Protein AF-A0A8J5BAU9-F1 (afdb_monomer)

Secondary structure (DSSP, 8-state):
-GGGT-SEEEEE--HHHHSTBSBSS--HHHHHHHHHHHHHHHHTTPEEEEEEESS---HHHHHHH-GGGSTTHHHHHHHHHHHHHHHHTTT--EEEEES-TTHHHHHHHTS--STT----HHHHHHTT-S---S-TTTHHHHHHHHHHHHHHHHHHHIIIII-TT--------

Solvent-accessible surface area (backbone atoms only — not comparable to full-atom values): 9474 Å² total; per-residue (Å²): 97,65,94,76,70,47,59,60,47,79,51,67,53,56,44,36,52,34,19,61,58,50,57,79,71,72,34,65,68,39,48,48,53,54,50,52,53,52,51,55,35,51,74,68,64,22,44,52,33,39,27,51,39,68,94,50,76,26,63,53,40,38,72,73,57,50,30,54,73,26,76,65,42,30,59,45,49,28,54,49,46,50,50,51,49,70,78,41,42,91,79,40,84,44,77,41,57,64,58,61,65,70,49,56,16,43,35,14,21,29,70,21,82,34,77,88,37,18,9,24,59,72,58,18,56,76,71,72,46,95,64,60,42,69,43,42,92,50,40,25,60,43,26,35,49,36,51,53,50,22,43,53,49,35,52,52,48,42,57,71,72,69,48,81,82,64,99,69,88,79,89,81,130

Sequence (173 aa):
MHDMGLDAYRFSISWSRVIPNGRGPVNPEGVQYYNNLINELKKYGIEPHVTLLHFDLPQSLEDEYSGLLSPKIVEDFTAYADVCFREFGDRVKYWITVNEPNIEPILGHDLGIFPPNHCSSSLASSLGLNYSKGNSSVEPYITGHSLLLSHASAVSLYRKKYQVSALVSLLIE

pLDDT: mean 92.99, std 13.81, range [33.62, 98.88]

Foldseek 3Di:
DLVVVAQEDEDEQACCLQPVLLDDDGDVVSLVVVVVVLVVCVVSNYAYAYEHEDLRRRVNCCVPPNALLDLVNLVSLLVSLVVCCVSCVVRHDHYHHYPPLQCCLCCDADQLVGPVREHAPVSCVVVVHPDHHHYNVPRSVSSSVSSVSSVVSNVVCCVPPPVVDDPDDDDDD

Nearest PDB structures (foldseek):
  3wbe-assembly1_A  TM=9.797E-01  e=3.168E-17  Oryza sativa Japonica Group
  3gno-assembly1_A  TM=9.677E-01  e=4.687E-17  Oryza sativa Japonica Group
  4re4-assembly1_A  TM=9.810E-01  e=2.124E-16  Oryza sativa Indica Group
  3aiq-assembly1_A  TM=9.715E-01  e=9.621E-16  Triticum aestivum
  3ais-assembly1_A  TM=9.713E-01  e=2.786E-15  Triticum aestivum

InterPro domains:
  IPR001360 Glycoside hydrolase family 1 [PF00232] (1-165)
  IPR001360 Glycoside hydrolase family 1 [PTHR10353] (1-164)
  IPR017853 Glycoside hydrolase superfamily [SSF51445] (1-165)

Organism: Zingiber officinale (NCBI:txid94328)

Radius of gyration: 17.69 Å; Cα contacts (8 Å, |Δi|>4): 264; chains: 1; bounding box: 42×38×43 Å

Structure (mmCIF, N/CA/C/O backbone):
data_AF-A0A8J5BAU9-F1
#
_entry.id   AF-A0A8J5BAU9-F1
#
loop_
_atom_site.group_PDB
_atom_site.id
_atom_site.type_symbol
_atom_site.label_atom_id
_atom_site.label_alt_id
_atom_site.label_comp_id
_atom_site.label_asym_id
_atom_site.label_entity_id
_atom_site.label_seq_id
_atom_site.pdbx_PDB_ins_code
_atom_site.Cartn_x
_atom_site.Cartn_y
_atom_site.Cartn_z
_atom_site.occupancy
_atom_site.B_iso_or_equiv
_atom_site.auth_seq_id
_atom_site.auth_comp_id
_atom_site.auth_asym_id
_atom_site.auth_atom_id
_atom_site.pdbx_PDB_model_num
ATOM 1 N N . MET A 1 1 ? -6.872 -15.533 18.994 1.00 89.56 1 MET A N 1
ATOM 2 C CA . MET A 1 1 ? -6.203 -14.299 19.472 1.00 89.56 1 MET A CA 1
ATOM 3 C C . MET A 1 1 ? -6.664 -13.963 20.875 1.00 89.56 1 MET A C 1
ATOM 5 O O . MET A 1 1 ? -5.826 -13.967 21.762 1.00 89.56 1 MET A O 1
ATOM 9 N N . HIS A 1 2 ? -7.971 -13.789 21.084 1.00 92.75 2 HIS A N 1
ATOM 10 C CA . HIS A 1 2 ? -8.546 -13.550 22.410 1.00 92.75 2 HIS A CA 1
ATOM 11 C C . HIS A 1 2 ? -8.164 -14.625 23.441 1.00 92.75 2 HIS A C 1
ATOM 13 O O . HIS A 1 2 ? -7.587 -14.296 24.468 1.00 92.75 2 HIS A O 1
ATOM 19 N N . ASP A 1 3 ? -8.357 -15.908 23.121 1.00 95.94 3 ASP A N 1
ATOM 20 C CA . ASP A 1 3 ? -8.046 -17.015 24.048 1.00 95.94 3 ASP A CA 1
ATOM 21 C C . ASP A 1 3 ? -6.555 -17.129 24.410 1.00 95.94 3 ASP A C 1
ATOM 23 O O . ASP A 1 3 ? -6.200 -17.742 25.411 1.00 95.94 3 ASP A O 1
ATOM 27 N N . MET A 1 4 ? -5.672 -16.538 23.597 1.00 96.19 4 MET A N 1
ATOM 28 C CA . MET A 1 4 ? -4.231 -16.484 23.870 1.00 96.19 4 MET A CA 1
ATOM 29 C C . MET A 1 4 ? -3.841 -15.251 24.699 1.00 96.19 4 MET A C 1
ATOM 31 O O . MET A 1 4 ? -2.665 -15.086 25.005 1.00 96.19 4 MET A O 1
ATOM 35 N N . GLY A 1 5 ? -4.796 -14.371 25.019 1.00 95.62 5 GLY A N 1
ATOM 36 C CA . GLY A 1 5 ? -4.560 -13.136 25.764 1.00 95.62 5 GLY A CA 1
ATOM 37 C C . GLY A 1 5 ? -3.756 -12.085 24.997 1.00 95.62 5 GLY A C 1
ATOM 38 O O . GLY A 1 5 ? -2.995 -11.354 25.617 1.00 95.62 5 GLY A O 1
ATOM 39 N N . LEU A 1 6 ? -3.863 -12.030 23.662 1.00 96.25 6 LEU A N 1
ATOM 40 C CA . LEU A 1 6 ? -3.165 -11.006 22.874 1.00 96.25 6 LEU A CA 1
ATOM 41 C C . LEU A 1 6 ? -3.884 -9.654 22.941 1.00 96.25 6 LEU A C 1
ATOM 43 O O . LEU A 1 6 ? -5.081 -9.592 22.669 1.00 96.25 6 LEU A O 1
ATOM 47 N N . ASP A 1 7 ? -3.128 -8.581 23.176 1.00 96.62 7 ASP A N 1
ATOM 48 C CA . ASP A 1 7 ? -3.648 -7.204 23.213 1.00 96.62 7 ASP A CA 1
ATOM 49 C C . ASP A 1 7 ? -3.768 -6.556 21.826 1.00 96.62 7 ASP A C 1
ATOM 51 O O . ASP A 1 7 ? -4.540 -5.620 21.631 1.00 96.62 7 ASP A O 1
ATOM 55 N N . ALA A 1 8 ? -3.003 -7.037 20.845 1.00 97.31 8 ALA A N 1
ATOM 56 C CA . ALA A 1 8 ? -2.947 -6.461 19.506 1.00 97.31 8 ALA A CA 1
ATOM 57 C C . ALA A 1 8 ? -2.838 -7.537 18.424 1.00 97.31 8 ALA A C 1
ATOM 59 O O . ALA A 1 8 ? -2.315 -8.632 18.646 1.00 97.31 8 ALA A O 1
ATOM 60 N N . TYR A 1 9 ? -3.303 -7.199 17.222 1.00 98.38 9 TYR A N 1
ATOM 61 C CA . TYR A 1 9 ? -3.135 -8.030 16.038 1.00 98.38 9 TYR A CA 1
ATOM 62 C C . TYR A 1 9 ? -2.677 -7.200 14.846 1.00 98.38 9 TYR A C 1
ATOM 64 O O . TYR A 1 9 ? -3.370 -6.280 14.402 1.00 98.38 9 TYR A O 1
ATOM 72 N N . ARG A 1 10 ? -1.508 -7.562 14.307 1.00 98.38 10 ARG A N 1
ATOM 73 C CA . ARG A 1 10 ? -0.980 -6.979 13.079 1.00 98.38 10 ARG A CA 1
ATOM 74 C C . ARG A 1 10 ? -1.460 -7.763 11.861 1.00 98.38 10 ARG A C 1
ATOM 76 O O . ARG A 1 10 ? -1.197 -8.957 11.758 1.00 98.38 10 ARG A O 1
ATOM 83 N N . PHE A 1 11 ? -2.083 -7.075 10.910 1.00 98.75 11 PHE A N 1
ATOM 84 C CA . PHE A 1 11 ? -2.457 -7.630 9.605 1.00 98.75 11 PHE A CA 1
ATOM 85 C C . PHE A 1 11 ? -2.251 -6.597 8.492 1.00 98.75 11 PHE A C 1
ATOM 87 O O . PHE A 1 11 ? -2.032 -5.418 8.771 1.00 98.75 11 PHE A O 1
ATOM 94 N N . SER A 1 12 ? -2.299 -7.025 7.229 1.00 98.69 12 SER A N 1
ATOM 95 C CA . SER A 1 12 ? -2.282 -6.118 6.076 1.00 98.69 12 SER A CA 1
ATOM 96 C C . SER A 1 12 ? -3.650 -6.011 5.408 1.00 98.69 12 SER A C 1
ATOM 98 O O . SER A 1 12 ? -4.428 -6.971 5.356 1.00 98.69 12 SER A O 1
ATOM 100 N N . ILE A 1 13 ? -3.940 -4.822 4.887 1.00 98.88 13 ILE A N 1
ATOM 101 C CA . ILE A 1 13 ? -5.034 -4.622 3.939 1.00 98.88 13 ILE A CA 1
ATOM 102 C C . ILE A 1 13 ? -4.468 -4.861 2.553 1.00 98.88 13 ILE A C 1
ATOM 104 O O . ILE A 1 13 ? -3.424 -4.314 2.217 1.00 98.88 13 ILE A O 1
ATOM 108 N N . SER A 1 14 ? -5.162 -5.678 1.765 1.00 98.69 14 SER A N 1
ATOM 109 C CA . SER A 1 14 ? -4.720 -5.965 0.419 1.00 98.69 14 SER A CA 1
ATOM 110 C C . SER A 1 14 ? -5.212 -4.909 -0.547 1.00 98.69 14 SER A C 1
ATOM 112 O O . SER A 1 14 ? -6.427 -4.720 -0.692 1.00 98.69 14 SER A O 1
ATOM 114 N N . TRP A 1 15 ? -4.275 -4.241 -1.223 1.00 98.62 15 TRP A N 1
ATOM 115 C CA . TRP A 1 15 ? -4.600 -3.146 -2.135 1.00 98.62 15 TRP A CA 1
ATOM 116 C C . TRP A 1 15 ? -5.544 -3.632 -3.234 1.00 98.62 15 TRP A C 1
ATOM 118 O O . TRP A 1 15 ? -6.634 -3.084 -3.391 1.00 98.62 15 TRP A O 1
ATOM 128 N N . SER A 1 16 ? -5.216 -4.735 -3.905 1.00 98.25 16 SER A N 1
ATOM 129 C CA . SER A 1 16 ? -6.059 -5.320 -4.958 1.00 98.25 16 SER A CA 1
ATOM 130 C C . SER A 1 16 ? -7.421 -5.827 -4.455 1.00 98.25 16 SER A C 1
ATOM 132 O O . SER A 1 16 ? -8.356 -5.978 -5.236 1.00 98.25 16 SER A O 1
ATOM 134 N N . ARG A 1 17 ? -7.611 -6.049 -3.148 1.00 98.56 17 ARG A N 1
ATOM 135 C CA . ARG A 1 17 ? -8.942 -6.372 -2.604 1.00 98.56 17 ARG A CA 1
ATOM 136 C C . ARG A 1 17 ? -9.823 -5.134 -2.474 1.00 98.56 17 ARG A C 1
ATOM 138 O O . ARG A 1 17 ? -11.024 -5.226 -2.728 1.00 98.56 17 ARG A O 1
ATOM 145 N N . VAL A 1 18 ? -9.243 -4.010 -2.052 1.00 98.62 18 VAL A N 1
ATOM 146 C CA . VAL A 1 18 ? -9.957 -2.742 -1.824 1.00 98.62 18 VAL A CA 1
ATOM 147 C C . VAL A 1 18 ? -10.118 -1.950 -3.121 1.00 98.62 18 VAL A C 1
ATOM 149 O O . VAL A 1 18 ? -11.168 -1.352 -3.336 1.00 98.62 18 VAL A O 1
ATOM 152 N N . ILE A 1 19 ? -9.117 -1.970 -4.002 1.00 98.50 19 ILE A N 1
ATOM 153 C CA . ILE A 1 19 ? -9.113 -1.301 -5.308 1.00 98.50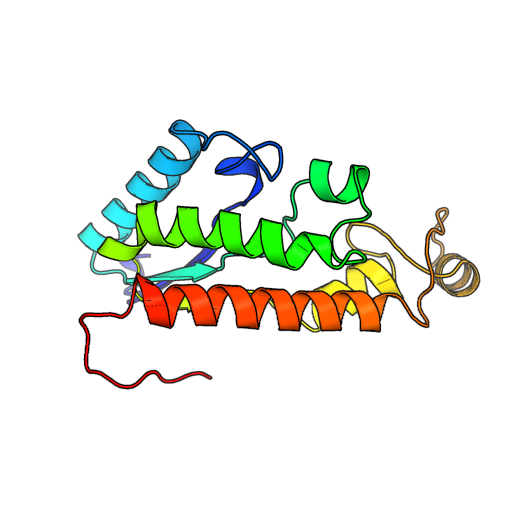 19 ILE A CA 1
ATOM 154 C C . ILE A 1 19 ? -8.546 -2.288 -6.351 1.00 98.50 19 ILE A C 1
ATOM 156 O O . ILE A 1 19 ? -7.331 -2.327 -6.554 1.00 98.50 19 ILE A O 1
ATOM 160 N N . PRO A 1 20 ? -9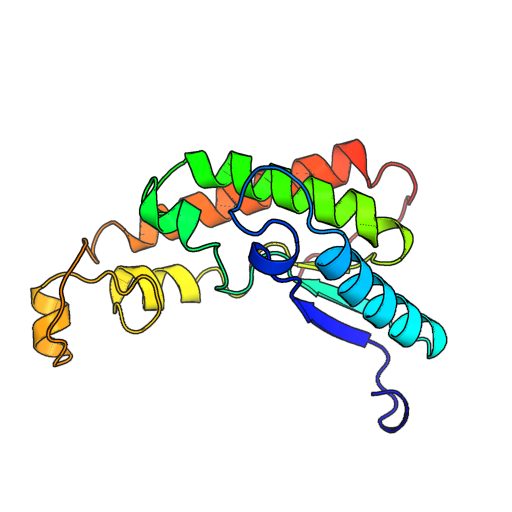.396 -3.099 -7.016 1.00 97.31 20 PRO A N 1
ATOM 161 C CA . PRO A 1 20 ? -8.963 -4.236 -7.842 1.00 97.31 20 PRO A CA 1
ATOM 162 C C . PRO A 1 20 ? -7.931 -3.934 -8.921 1.00 97.31 20 PRO A C 1
ATOM 164 O O . PRO A 1 20 ? -6.975 -4.685 -9.084 1.00 97.31 20 PRO A O 1
ATOM 167 N N . ASN A 1 21 ? -8.084 -2.806 -9.611 1.00 95.25 21 ASN A N 1
ATOM 168 C CA . ASN A 1 21 ? -7.183 -2.403 -10.689 1.00 95.25 21 ASN A CA 1
ATOM 169 C C . ASN A 1 21 ? -6.110 -1.412 -10.210 1.00 95.25 21 ASN A C 1
ATOM 171 O O . ASN A 1 21 ? -5.552 -0.668 -11.017 1.00 95.25 21 ASN A O 1
ATOM 175 N N . GLY A 1 22 ? -5.866 -1.323 -8.899 1.00 96.62 22 GLY A N 1
ATOM 176 C CA . GLY A 1 22 ? -4.975 -0.346 -8.263 1.00 96.62 22 GLY A CA 1
ATOM 177 C C . GLY A 1 22 ? -5.523 1.083 -8.234 1.00 96.62 22 GLY A C 1
ATOM 178 O O . GLY A 1 22 ? -5.287 1.810 -7.271 1.00 96.62 22 GLY A O 1
ATOM 179 N N . ARG A 1 23 ? -6.343 1.448 -9.226 1.00 96.88 23 ARG A N 1
ATOM 180 C CA . ARG A 1 23 ? -7.090 2.706 -9.332 1.00 96.88 23 ARG A CA 1
ATOM 181 C C . ARG A 1 23 ? -8.579 2.463 -9.571 1.00 96.88 23 ARG A C 1
ATOM 183 O O . ARG A 1 23 ? -8.998 1.384 -9.992 1.00 96.88 23 ARG A O 1
ATOM 190 N N . GLY A 1 24 ? -9.361 3.524 -9.390 1.00 96.06 24 GLY A N 1
ATOM 191 C CA . GLY A 1 24 ? -10.778 3.556 -9.735 1.00 96.06 24 GLY A CA 1
ATOM 192 C C . GLY A 1 24 ? -11.690 3.272 -8.539 1.00 96.06 24 GLY A C 1
ATOM 193 O O . GLY A 1 24 ? -11.372 3.691 -7.424 1.00 96.06 24 GLY A O 1
ATOM 194 N N . PRO A 1 25 ? -12.860 2.645 -8.761 1.00 97.56 25 PRO A N 1
ATOM 195 C CA . PRO A 1 25 ? -13.857 2.479 -7.716 1.00 97.56 25 PRO A CA 1
ATOM 196 C C . PRO A 1 25 ? -13.374 1.530 -6.617 1.00 97.56 25 PRO A C 1
ATOM 198 O O . PRO A 1 25 ? -12.758 0.497 -6.878 1.00 97.56 25 PRO A O 1
ATOM 201 N N . VAL A 1 26 ? -13.716 1.884 -5.380 1.00 98.56 26 VAL A N 1
ATOM 202 C CA . VAL A 1 26 ? -13.502 1.034 -4.209 1.00 98.56 26 VAL A CA 1
ATOM 203 C C . VAL A 1 26 ? -14.431 -0.175 -4.291 1.00 98.56 26 VAL A C 1
ATOM 205 O O . VAL A 1 26 ? -15.617 -0.031 -4.584 1.00 98.56 26 VAL A O 1
ATOM 208 N N . ASN A 1 27 ? -13.899 -1.359 -4.006 1.00 98.62 27 ASN A N 1
ATOM 209 C CA . ASN A 1 27 ? -14.668 -2.589 -3.901 1.00 98.62 27 ASN A CA 1
ATOM 210 C C . ASN A 1 27 ? -15.389 -2.651 -2.537 1.00 98.62 27 ASN A C 1
ATOM 212 O O . ASN A 1 27 ? -14.727 -2.867 -1.513 1.00 98.62 27 ASN A O 1
ATOM 216 N N . PRO A 1 28 ? -16.728 -2.508 -2.491 1.00 98.56 28 PRO A N 1
ATOM 217 C CA . PRO A 1 28 ? -17.469 -2.478 -1.233 1.00 98.56 28 PRO A CA 1
ATOM 218 C C . PRO A 1 28 ? -17.373 -3.797 -0.458 1.00 98.56 28 PRO A C 1
ATOM 220 O O . PRO A 1 28 ? -17.319 -3.775 0.769 1.00 98.56 28 PRO A O 1
ATOM 223 N N . GLU A 1 29 ? -17.280 -4.944 -1.137 1.00 98.69 29 GLU A N 1
ATOM 224 C CA . GLU A 1 29 ? -17.125 -6.245 -0.472 1.00 98.69 29 GLU A CA 1
ATOM 225 C C . GLU A 1 29 ? -15.746 -6.380 0.187 1.00 98.69 29 GLU A C 1
ATOM 227 O O . GLU A 1 29 ? -15.623 -6.900 1.297 1.00 98.69 29 GLU A O 1
ATOM 232 N N . GLY A 1 30 ? -14.707 -5.849 -0.467 1.00 98.56 30 GLY A N 1
ATOM 233 C CA . GLY A 1 30 ? -13.359 -5.775 0.090 1.00 98.56 30 GLY A CA 1
ATOM 234 C C . GLY A 1 30 ? -13.311 -4.919 1.353 1.00 98.56 30 GLY A C 1
ATOM 235 O O . GLY A 1 30 ? -12.741 -5.333 2.362 1.00 98.56 30 GLY 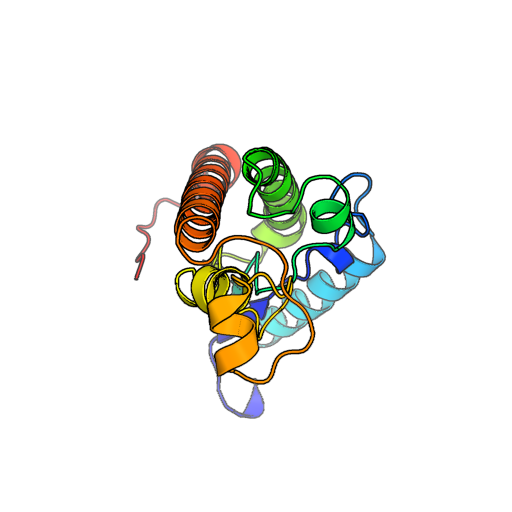A O 1
ATOM 236 N N . VAL A 1 31 ? -13.975 -3.762 1.331 1.00 98.81 31 VAL A N 1
ATOM 237 C CA . VAL A 1 31 ? -14.118 -2.894 2.510 1.00 98.81 31 VAL A CA 1
ATOM 238 C C . VAL A 1 31 ? -14.925 -3.579 3.613 1.00 98.81 31 VAL A C 1
ATOM 240 O O . VAL A 1 31 ? -14.520 -3.553 4.776 1.00 98.81 31 VAL A O 1
ATOM 243 N N . GLN A 1 32 ? -16.029 -4.248 3.269 1.00 98.88 32 GLN A N 1
ATOM 244 C CA . GLN A 1 32 ? -16.863 -4.962 4.235 1.00 98.88 32 GLN A CA 1
ATOM 245 C C . GLN A 1 32 ? -16.088 -6.070 4.954 1.00 98.88 32 GLN A C 1
ATOM 247 O O . GLN A 1 32 ? -16.236 -6.232 6.166 1.00 98.88 32 GLN A O 1
ATOM 252 N N . TYR A 1 33 ? -15.234 -6.804 4.238 1.00 98.88 33 TYR A N 1
ATOM 253 C CA . TYR A 1 33 ? -14.371 -7.822 4.833 1.00 98.88 33 TYR A CA 1
ATOM 254 C C . TYR A 1 33 ? -13.484 -7.240 5.945 1.00 98.88 33 TYR A C 1
ATOM 256 O O . TYR A 1 33 ? -13.494 -7.745 7.070 1.00 98.88 33 TYR A O 1
ATOM 264 N N . TYR A 1 34 ? -12.764 -6.148 5.665 1.00 98.88 34 TYR A N 1
ATOM 265 C CA . TYR A 1 34 ? -11.891 -5.522 6.662 1.00 98.88 34 TYR A CA 1
ATOM 266 C C . TYR A 1 34 ? -12.680 -4.863 7.794 1.00 98.88 34 TYR A C 1
ATOM 268 O O . TYR A 1 34 ? -12.266 -4.961 8.946 1.00 98.88 34 TYR A O 1
ATOM 276 N N . ASN A 1 35 ? -13.849 -4.283 7.510 1.00 98.81 35 ASN A N 1
ATOM 277 C CA . ASN A 1 35 ? -14.752 -3.788 8.549 1.00 98.81 35 ASN A CA 1
ATOM 278 C C . ASN A 1 35 ? -15.182 -4.898 9.514 1.00 98.81 35 ASN A C 1
ATOM 280 O O . ASN A 1 35 ? -15.126 -4.696 10.724 1.00 98.81 35 ASN A O 1
ATOM 284 N N . ASN A 1 36 ? -15.566 -6.070 9.002 1.00 98.88 36 ASN A N 1
ATOM 285 C CA . ASN A 1 36 ? -15.944 -7.212 9.834 1.00 98.88 36 ASN A CA 1
ATOM 286 C C . ASN A 1 36 ? -14.771 -7.678 10.706 1.00 98.88 36 ASN A C 1
ATOM 288 O O . ASN A 1 36 ? -14.946 -7.859 11.909 1.00 98.88 36 ASN A O 1
ATOM 292 N N . LEU A 1 37 ? -13.574 -7.807 10.122 1.00 98.81 37 LEU A N 1
ATOM 293 C CA . LEU A 1 37 ? -12.366 -8.184 10.858 1.00 98.81 37 LEU A CA 1
ATOM 294 C C . LEU A 1 37 ? -12.040 -7.176 11.969 1.00 98.81 37 LEU A C 1
ATOM 296 O O . LEU A 1 37 ? -11.861 -7.565 13.120 1.00 98.81 37 LEU A O 1
ATOM 300 N N . ILE A 1 38 ? -11.995 -5.883 11.642 1.00 98.88 38 ILE A N 1
ATOM 301 C CA . ILE A 1 38 ? -11.681 -4.811 12.596 1.00 98.88 38 ILE A CA 1
ATOM 302 C C . ILE A 1 38 ? -12.724 -4.762 13.716 1.00 98.88 38 ILE A C 1
ATOM 304 O O . ILE A 1 38 ? -12.358 -4.675 14.886 1.00 98.88 38 ILE A O 1
ATOM 308 N N . ASN A 1 39 ? -14.014 -4.852 13.384 1.00 98.75 39 ASN A N 1
ATOM 309 C CA . ASN A 1 39 ? -15.084 -4.839 14.380 1.00 98.75 39 ASN A CA 1
ATOM 310 C C . ASN A 1 39 ? -14.979 -6.029 15.339 1.00 98.75 39 ASN A C 1
ATOM 312 O O . ASN A 1 39 ? -15.123 -5.845 16.547 1.00 98.75 39 ASN A O 1
ATOM 316 N N . GLU A 1 40 ? -14.684 -7.226 14.825 1.00 98.50 40 GLU A N 1
ATOM 317 C CA . GLU A 1 40 ? -14.533 -8.411 15.668 1.00 98.50 40 GLU A CA 1
ATOM 318 C C . GLU A 1 40 ? -13.300 -8.295 16.579 1.00 98.50 40 GLU A C 1
ATOM 320 O O . GLU A 1 40 ? -13.393 -8.597 17.765 1.00 98.50 40 GLU A O 1
ATOM 325 N N . LEU A 1 41 ? -12.171 -7.769 16.086 1.00 98.50 41 LEU A N 1
ATOM 326 C CA . LEU A 1 41 ? -10.991 -7.497 16.922 1.00 98.50 41 LEU A CA 1
ATOM 327 C C . LEU A 1 41 ? -11.319 -6.528 18.065 1.00 98.50 41 LEU A C 1
ATOM 329 O O . LEU A 1 41 ? -11.076 -6.841 19.233 1.00 98.50 41 LEU A O 1
ATOM 333 N N . LYS A 1 42 ? -11.942 -5.385 17.748 1.00 98.19 42 LYS A N 1
ATOM 334 C CA . LYS A 1 42 ? -12.298 -4.363 18.745 1.00 98.19 42 LYS A CA 1
ATOM 335 C C . LYS A 1 42 ? -13.311 -4.880 19.768 1.00 98.19 42 LYS A C 1
ATOM 337 O O . LYS A 1 42 ? -13.201 -4.533 20.940 1.00 98.19 42 LYS A O 1
ATOM 342 N N . LYS A 1 43 ? -14.258 -5.735 19.362 1.00 98.19 43 LYS A N 1
ATOM 343 C CA . LYS A 1 43 ? -15.221 -6.394 20.265 1.00 98.19 43 LYS A CA 1
ATOM 344 C C . LYS A 1 43 ? -14.529 -7.223 21.351 1.00 98.19 43 LYS A C 1
ATOM 346 O O . LYS A 1 43 ? -15.028 -7.275 22.471 1.00 98.19 43 LYS A O 1
ATOM 351 N N . TYR A 1 44 ? -13.385 -7.828 21.039 1.00 97.94 44 TYR A N 1
ATOM 352 C CA . TYR A 1 44 ? -12.571 -8.588 21.993 1.00 97.94 44 TYR A CA 1
ATOM 353 C C . TYR A 1 44 ? -11.448 -7.770 22.644 1.00 97.94 44 TYR A C 1
ATOM 355 O O . TYR A 1 44 ? -10.594 -8.348 23.313 1.00 97.94 44 TYR A O 1
ATOM 363 N N . GLY A 1 45 ? -11.439 -6.444 22.468 1.00 97.44 45 GLY A N 1
ATOM 364 C CA . GLY A 1 45 ? -10.419 -5.562 23.037 1.00 97.44 45 GLY A CA 1
ATOM 365 C C . GLY A 1 45 ? -9.042 -5.673 22.376 1.00 97.44 45 GLY A C 1
ATOM 366 O O . GLY A 1 45 ? -8.074 -5.193 22.948 1.00 97.44 45 GLY A O 1
ATOM 367 N N . ILE A 1 46 ? -8.947 -6.284 21.190 1.00 98.44 46 ILE A N 1
ATOM 368 C CA . ILE A 1 46 ? -7.686 -6.456 20.461 1.00 98.44 46 ILE A CA 1
ATOM 369 C C . ILE A 1 46 ? -7.466 -5.243 19.555 1.00 98.44 46 ILE A C 1
ATOM 371 O O . ILE A 1 46 ? -8.312 -4.926 18.712 1.00 98.44 46 ILE A O 1
ATOM 375 N N . GLU A 1 47 ? -6.323 -4.575 19.695 1.00 98.38 47 GLU A N 1
ATOM 376 C CA . GLU A 1 47 ? -5.993 -3.395 18.902 1.00 98.38 47 GLU A CA 1
ATOM 377 C C . GLU A 1 47 ? -5.508 -3.784 17.489 1.00 98.38 47 GLU A C 1
ATOM 379 O O . GLU A 1 47 ? -4.553 -4.558 17.341 1.00 98.38 47 GLU A O 1
ATOM 384 N N . PRO A 1 48 ? -6.145 -3.277 16.419 1.00 98.44 48 PRO A N 1
ATOM 385 C CA . PRO A 1 48 ? -5.721 -3.550 15.053 1.00 98.44 48 PRO A CA 1
ATOM 386 C C . PRO A 1 48 ? -4.498 -2.703 14.675 1.00 98.44 48 PRO A C 1
ATOM 388 O O . PRO A 1 48 ? -4.552 -1.472 14.671 1.00 98.44 48 PRO A O 1
ATOM 391 N N . HIS A 1 49 ? -3.409 -3.371 14.297 1.00 98.38 49 HIS A N 1
ATOM 392 C CA . HIS A 1 49 ? -2.204 -2.748 13.746 1.00 98.38 49 HIS A CA 1
ATOM 393 C C . HIS A 1 49 ? -2.150 -3.040 12.245 1.00 98.38 49 HIS A C 1
ATOM 395 O O . HIS A 1 49 ? -1.886 -4.167 11.825 1.00 98.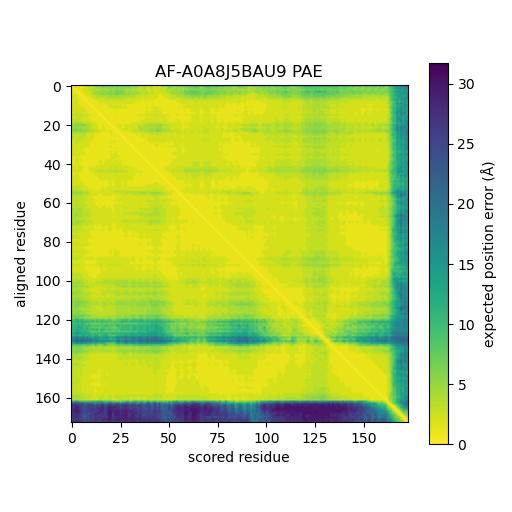38 49 HIS A O 1
ATOM 401 N N . VAL A 1 50 ? -2.428 -2.043 11.412 1.00 98.81 50 VAL A N 1
ATOM 402 C CA . VAL A 1 50 ? -2.680 -2.283 9.987 1.00 98.81 50 VAL A CA 1
ATOM 403 C C . VAL A 1 50 ? -1.485 -1.901 9.134 1.00 98.81 50 VAL A C 1
ATOM 405 O O . VAL A 1 50 ? -1.000 -0.778 9.203 1.00 98.81 50 VAL A O 1
ATOM 408 N N . THR A 1 51 ? -1.037 -2.826 8.287 1.00 98.75 51 THR A N 1
ATOM 409 C CA . THR A 1 51 ? -0.033 -2.580 7.244 1.00 98.75 51 THR A CA 1
ATOM 410 C C . THR A 1 51 ? -0.715 -2.276 5.905 1.00 98.75 51 THR A C 1
ATOM 412 O O . THR A 1 51 ? -1.589 -3.035 5.490 1.00 98.75 51 THR A O 1
ATOM 415 N N . LEU A 1 52 ? -0.342 -1.182 5.233 1.00 98.69 52 LEU A N 1
ATOM 416 C CA . LEU A 1 52 ? -0.959 -0.758 3.969 1.00 98.69 52 LEU A CA 1
ATOM 417 C C . LEU A 1 52 ? -0.399 -1.502 2.752 1.00 98.69 52 LEU A C 1
ATOM 419 O O . LEU A 1 52 ? -1.189 -1.957 1.933 1.00 98.69 52 LEU A O 1
ATOM 423 N N . LEU A 1 53 ? 0.927 -1.623 2.636 1.00 97.88 53 LEU A N 1
ATOM 424 C CA . LEU A 1 53 ? 1.593 -2.369 1.564 1.00 97.88 53 LEU A CA 1
ATOM 425 C C . LEU A 1 53 ? 2.425 -3.507 2.150 1.00 97.88 53 LEU A C 1
ATOM 427 O O . LEU A 1 53 ? 3.345 -3.263 2.937 1.00 97.88 53 LEU A O 1
ATOM 431 N N . HIS A 1 54 ? 2.112 -4.741 1.756 1.00 97.75 54 HIS A N 1
ATOM 432 C CA . HIS A 1 54 ? 2.820 -5.935 2.212 1.00 97.75 54 HIS A CA 1
ATOM 433 C C . HIS A 1 54 ? 3.125 -6.856 1.027 1.00 97.75 54 HIS A C 1
ATOM 435 O O . HIS A 1 54 ? 2.584 -7.954 0.928 1.00 97.75 54 HIS A O 1
ATOM 441 N N . PHE A 1 55 ? 4.002 -6.373 0.141 1.00 95.31 55 PHE A N 1
ATOM 442 C CA . PHE A 1 55 ? 4.463 -7.083 -1.063 1.00 95.31 55 PHE A CA 1
ATOM 443 C C . PHE A 1 55 ? 3.332 -7.459 -2.042 1.00 95.31 55 PHE A C 1
ATOM 445 O O . PHE A 1 55 ? 3.466 -8.371 -2.851 1.00 95.31 55 PHE A O 1
ATOM 452 N N . ASP A 1 56 ? 2.187 -6.779 -1.953 1.00 95.00 56 ASP A N 1
ATOM 453 C CA . ASP A 1 56 ? 0.952 -7.138 -2.651 1.00 95.00 56 ASP A CA 1
ATOM 454 C C . ASP A 1 56 ? 0.451 -6.018 -3.576 1.00 95.00 56 ASP A C 1
ATOM 456 O O . ASP A 1 56 ? -0.746 -5.719 -3.658 1.00 95.00 56 ASP A O 1
ATOM 460 N N . LEU A 1 57 ? 1.394 -5.392 -4.285 1.00 97.00 57 LEU A N 1
ATOM 461 C CA . LEU A 1 57 ? 1.105 -4.381 -5.296 1.00 97.00 57 LEU A CA 1
ATOM 462 C C . LEU A 1 57 ? 0.114 -4.935 -6.347 1.00 97.00 57 LEU A C 1
ATOM 464 O O . LEU A 1 57 ? 0.305 -6.048 -6.841 1.00 97.00 57 LEU A O 1
ATOM 468 N N . PRO A 1 58 ? -0.939 -4.187 -6.731 1.00 98.19 58 PRO A N 1
ATOM 469 C CA . PRO A 1 58 ? -1.842 -4.616 -7.793 1.00 98.19 58 PRO A CA 1
ATOM 470 C C . PRO A 1 58 ? -1.098 -4.830 -9.116 1.00 98.19 58 PRO A C 1
ATOM 472 O O . PRO A 1 58 ? -0.440 -3.917 -9.616 1.00 98.19 58 PRO A O 1
ATOM 475 N N . GLN A 1 59 ? -1.269 -6.012 -9.717 1.00 98.00 59 GLN A N 1
ATOM 476 C CA . GLN A 1 59 ? -0.600 -6.393 -10.968 1.00 98.00 59 GLN A CA 1
ATOM 477 C C . GLN A 1 59 ? -0.847 -5.391 -12.106 1.00 98.00 59 GLN A C 1
ATOM 479 O O . GLN A 1 59 ? 0.040 -5.144 -12.910 1.00 98.00 59 GLN A O 1
ATOM 484 N N . SER A 1 60 ? -2.016 -4.746 -12.145 1.00 98.19 60 SER A N 1
ATOM 485 C CA . SER A 1 60 ? -2.328 -3.723 -13.149 1.00 98.19 60 SER A CA 1
ATOM 486 C C . SER A 1 60 ? -1.365 -2.530 -13.131 1.00 98.19 60 SER A C 1
ATOM 488 O O . SER A 1 60 ? -1.098 -1.955 -14.181 1.00 98.19 60 SER A O 1
ATOM 490 N N . LEU A 1 61 ? -0.835 -2.152 -11.963 1.00 98.44 61 LEU A N 1
ATOM 491 C CA . LEU A 1 61 ? 0.139 -1.062 -11.834 1.00 98.44 61 LEU A CA 1
ATOM 492 C C . LEU A 1 61 ? 1.537 -1.512 -12.284 1.00 98.44 61 LEU A C 1
ATOM 494 O O . LEU A 1 61 ? 2.274 -0.742 -12.905 1.00 98.44 61 LEU A O 1
ATOM 498 N N . GLU A 1 62 ? 1.878 -2.773 -12.013 1.00 97.62 62 GLU A N 1
ATOM 499 C CA . GLU A 1 62 ? 3.092 -3.409 -12.527 1.00 97.62 62 GLU A CA 1
ATOM 500 C C . GLU A 1 62 ? 3.063 -3.486 -14.062 1.00 97.62 62 GLU A C 1
ATOM 502 O O . GLU A 1 62 ? 4.005 -3.057 -14.729 1.00 97.62 62 GLU A O 1
ATOM 507 N N . ASP A 1 63 ? 1.944 -3.924 -14.637 1.00 98.06 63 ASP A N 1
ATOM 508 C CA . ASP A 1 63 ? 1.767 -4.052 -16.085 1.00 98.06 63 ASP A CA 1
ATOM 509 C C . ASP A 1 63 ? 1.766 -2.691 -16.803 1.00 98.06 63 ASP A C 1
ATOM 511 O O . ASP A 1 63 ? 2.318 -2.563 -17.896 1.00 98.06 63 ASP A O 1
ATOM 515 N N . GLU A 1 64 ? 1.152 -1.662 -16.209 1.00 98.12 64 GLU A N 1
ATOM 516 C CA . GLU A 1 64 ? 1.007 -0.352 -16.853 1.00 98.12 64 GLU A CA 1
ATOM 517 C C . GLU A 1 64 ? 2.317 0.444 -16.877 1.00 98.12 64 GLU A C 1
ATOM 519 O O . GLU A 1 64 ? 2.619 1.121 -17.864 1.00 98.12 64 GLU A O 1
ATOM 524 N N . TYR A 1 65 ? 3.076 0.428 -15.779 1.00 98.00 65 TYR A N 1
ATOM 525 C CA . TYR A 1 65 ? 4.237 1.307 -15.637 1.00 98.00 65 TYR A CA 1
ATOM 526 C C . TYR A 1 65 ? 5.406 0.707 -14.849 1.00 98.00 65 TYR A C 1
ATOM 528 O O . TYR A 1 65 ? 6.299 1.454 -14.457 1.00 98.00 65 TYR A O 1
ATOM 536 N N . SER A 1 66 ? 5.435 -0.613 -14.641 1.00 97.19 66 SER A N 1
ATOM 537 C CA . SER A 1 66 ? 6.456 -1.303 -13.828 1.00 97.19 66 SER A CA 1
ATOM 538 C C . SER A 1 66 ? 6.439 -0.894 -12.353 1.00 97.19 66 SER A C 1
ATOM 540 O O . SER A 1 66 ? 7.488 -0.763 -11.722 1.00 97.19 66 SER A O 1
ATOM 542 N N . GLY A 1 67 ? 5.241 -0.616 -11.825 1.00 97.19 67 GLY A N 1
ATOM 543 C CA . GLY A 1 67 ? 4.996 -0.527 -10.390 1.00 97.19 67 GLY A CA 1
ATOM 544 C C . GLY A 1 67 ? 5.966 0.395 -9.654 1.00 97.19 67 GLY A C 1
ATOM 545 O O . GLY A 1 67 ? 6.034 1.599 -9.914 1.00 97.19 67 GLY A O 1
ATOM 546 N N . LEU A 1 68 ? 6.733 -0.182 -8.729 1.00 97.69 68 LEU A N 1
ATOM 547 C CA . LEU A 1 68 ? 7.658 0.552 -7.859 1.00 97.69 68 LEU A CA 1
ATOM 548 C C . LEU A 1 68 ? 8.847 1.195 -8.595 1.00 97.69 68 LEU A C 1
ATOM 550 O O . LEU A 1 68 ? 9.499 2.078 -8.031 1.00 97.69 68 LEU A O 1
ATOM 554 N N . LEU A 1 69 ? 9.104 0.828 -9.852 1.00 98.19 69 LEU A N 1
ATOM 555 C CA . LEU A 1 69 ? 10.126 1.468 -10.684 1.00 98.19 69 LEU A CA 1
ATOM 556 C C . LEU A 1 69 ? 9.685 2.814 -11.269 1.00 98.19 69 LEU A C 1
ATOM 558 O O . LEU A 1 69 ? 10.506 3.552 -11.816 1.00 98.19 69 LEU A O 1
ATOM 562 N N . SER A 1 70 ? 8.404 3.160 -11.149 1.00 98.31 70 SER A N 1
ATOM 563 C CA . SER A 1 70 ? 7.849 4.409 -11.660 1.00 98.31 70 SER A CA 1
ATOM 564 C C . SER A 1 70 ? 7.499 5.372 -10.531 1.00 98.31 70 SER A C 1
ATOM 566 O O . SER A 1 70 ? 6.836 4.976 -9.573 1.00 98.31 70 SER A O 1
ATOM 568 N N . PRO A 1 71 ? 7.794 6.679 -10.668 1.00 97.88 71 PRO A N 1
ATOM 569 C CA . PRO A 1 71 ? 7.388 7.674 -9.676 1.00 97.88 71 PRO A CA 1
ATOM 570 C C . PRO A 1 71 ? 5.861 7.824 -9.561 1.00 97.88 71 PRO A C 1
ATOM 572 O O . PRO A 1 71 ? 5.379 8.351 -8.560 1.00 97.88 71 PRO A O 1
ATOM 575 N N . LYS A 1 72 ? 5.087 7.339 -10.547 1.00 98.50 72 LYS A N 1
ATOM 576 C CA . LYS A 1 72 ? 3.613 7.343 -10.505 1.00 98.50 72 LYS A CA 1
ATOM 577 C C . LYS A 1 72 ? 3.057 6.581 -9.302 1.00 98.50 72 LYS A C 1
ATOM 579 O O . LYS A 1 72 ? 1.985 6.929 -8.814 1.00 98.50 72 LYS A O 1
ATOM 584 N N . ILE A 1 73 ? 3.798 5.592 -8.793 1.00 98.69 73 ILE A N 1
ATOM 585 C CA . ILE A 1 73 ? 3.346 4.776 -7.665 1.00 98.69 73 ILE A CA 1
ATOM 586 C C . ILE A 1 73 ? 3.094 5.598 -6.401 1.00 98.69 73 ILE A C 1
ATOM 588 O O . ILE A 1 73 ? 2.240 5.238 -5.597 1.00 98.69 73 ILE A O 1
ATOM 592 N N . VAL A 1 74 ? 3.793 6.727 -6.241 1.00 98.75 74 VAL A N 1
ATOM 593 C CA . VAL A 1 74 ? 3.643 7.603 -5.075 1.00 98.75 74 VAL A CA 1
ATOM 594 C C . VAL A 1 74 ? 2.224 8.161 -5.007 1.00 98.75 74 VAL A C 1
ATOM 596 O O . VAL A 1 74 ? 1.612 8.157 -3.938 1.00 98.75 74 VAL A O 1
ATOM 599 N N . GLU A 1 75 ? 1.682 8.618 -6.137 1.00 98.69 75 GLU A N 1
ATOM 600 C CA . GLU A 1 75 ? 0.322 9.155 -6.212 1.00 98.69 75 GLU A CA 1
ATOM 601 C C . GLU A 1 75 ? -0.716 8.051 -5.983 1.00 98.69 75 GLU A C 1
ATOM 603 O O . GLU A 1 75 ? -1.610 8.211 -5.149 1.00 98.69 75 GLU A O 1
ATOM 608 N N . ASP A 1 76 ? -0.542 6.899 -6.632 1.00 98.75 76 ASP A N 1
ATOM 609 C CA . ASP A 1 76 ? -1.471 5.771 -6.522 1.00 98.75 76 ASP A CA 1
ATOM 610 C C . ASP A 1 76 ? -1.514 5.187 -5.110 1.00 98.75 76 ASP A C 1
ATOM 612 O O . ASP A 1 76 ? -2.593 4.964 -4.555 1.00 98.75 76 ASP A O 1
ATOM 616 N N . PHE A 1 77 ? -0.348 5.003 -4.486 1.00 98.81 77 PHE A N 1
ATOM 617 C CA . PHE A 1 77 ? -0.258 4.536 -3.108 1.00 98.81 77 PHE A CA 1
ATOM 618 C C . PHE A 1 77 ? -0.879 5.546 -2.142 1.00 98.81 77 PHE A C 1
ATOM 620 O O . PHE A 1 77 ? -1.576 5.160 -1.205 1.00 98.81 77 PHE A O 1
ATOM 627 N N . THR A 1 78 ? -0.686 6.847 -2.384 1.00 98.81 78 THR A N 1
ATOM 628 C CA . THR A 1 78 ? -1.305 7.902 -1.567 1.00 98.81 78 THR A CA 1
ATOM 629 C C . THR A 1 78 ? -2.830 7.876 -1.683 1.00 98.81 78 THR A C 1
ATOM 631 O O . THR A 1 78 ? -3.517 8.002 -0.669 1.00 98.81 78 THR A O 1
ATOM 634 N N . ALA A 1 79 ? -3.372 7.676 -2.887 1.00 98.75 79 ALA A N 1
ATOM 635 C CA . ALA A 1 79 ? -4.812 7.565 -3.112 1.00 98.75 79 ALA A CA 1
ATOM 636 C C . ALA A 1 79 ? -5.405 6.313 -2.445 1.00 98.75 79 ALA A C 1
ATOM 638 O O . ALA A 1 79 ? -6.452 6.390 -1.800 1.00 98.75 79 ALA A O 1
ATOM 639 N N . TYR A 1 80 ? -4.715 5.174 -2.532 1.00 98.81 80 TYR A N 1
ATOM 640 C CA . TYR A 1 80 ? -5.089 3.955 -1.815 1.00 98.81 80 TYR A CA 1
ATOM 641 C C . TYR A 1 80 ? -5.060 4.148 -0.292 1.00 98.81 80 TYR A C 1
ATOM 643 O O . TYR A 1 80 ? -6.025 3.804 0.395 1.00 98.81 80 TYR A O 1
ATOM 651 N N . ALA A 1 81 ? -4.005 4.769 0.237 1.00 98.75 81 ALA A N 1
ATOM 652 C CA . ALA A 1 81 ? -3.911 5.098 1.653 1.00 98.75 81 ALA A CA 1
ATOM 653 C C . ALA A 1 81 ? -5.052 6.033 2.102 1.00 98.75 81 ALA A C 1
ATOM 655 O O . ALA A 1 81 ? -5.621 5.808 3.168 1.00 98.75 81 ALA A O 1
ATOM 656 N N . ASP A 1 82 ? -5.448 7.023 1.285 1.00 98.69 82 ASP A N 1
ATOM 657 C CA . ASP A 1 82 ? -6.602 7.896 1.567 1.00 98.69 82 ASP A CA 1
ATOM 658 C C . ASP A 1 82 ? -7.897 7.098 1.749 1.00 98.69 82 ASP A C 1
ATOM 660 O O . ASP A 1 82 ? -8.663 7.377 2.672 1.00 98.69 82 ASP A O 1
ATOM 664 N N . VAL A 1 83 ? -8.129 6.085 0.903 1.00 98.69 83 VAL A N 1
ATOM 665 C CA . VAL A 1 83 ? -9.270 5.168 1.048 1.00 98.69 83 VAL A CA 1
ATOM 666 C C . VAL A 1 83 ? -9.171 4.425 2.377 1.00 98.69 83 VAL A C 1
ATOM 668 O O . VAL A 1 83 ? -10.104 4.489 3.170 1.00 98.69 83 VAL A O 1
ATOM 671 N N . CYS A 1 84 ? -8.041 3.785 2.676 1.00 98.75 84 CYS A N 1
ATOM 672 C CA . CYS A 1 84 ? -7.879 3.035 3.924 1.00 98.75 84 CYS A CA 1
ATOM 673 C C . CYS A 1 84 ? -8.078 3.906 5.176 1.00 98.75 84 CYS A C 1
ATOM 675 O O . CYS A 1 84 ? -8.771 3.499 6.110 1.00 98.75 84 CYS A O 1
ATOM 677 N N . PHE A 1 85 ? -7.521 5.118 5.196 1.00 98.56 85 PHE A N 1
ATOM 678 C CA . PHE A 1 85 ? -7.694 6.042 6.316 1.00 98.56 85 PHE A CA 1
ATOM 679 C C . PHE A 1 85 ? -9.146 6.496 6.468 1.00 98.56 85 PHE A C 1
ATOM 681 O O . PHE A 1 85 ? -9.643 6.560 7.592 1.00 98.56 85 PHE A O 1
ATOM 688 N N . ARG A 1 86 ? -9.843 6.772 5.360 1.00 98.06 86 ARG A N 1
ATOM 689 C CA . ARG A 1 86 ? -11.254 7.170 5.385 1.00 98.06 86 ARG A CA 1
ATOM 690 C C . ARG A 1 86 ? -12.173 6.040 5.846 1.00 98.06 86 ARG A C 1
ATOM 692 O O . ARG A 1 86 ? -13.053 6.292 6.660 1.00 98.06 86 ARG A O 1
ATOM 699 N N . GLU A 1 87 ? -11.986 4.828 5.327 1.00 98.44 87 GLU A N 1
ATOM 700 C CA . GLU A 1 87 ? -12.896 3.703 5.585 1.00 98.44 87 GLU A CA 1
ATOM 701 C C . GLU A 1 87 ? -12.662 3.041 6.956 1.00 98.44 87 GLU A C 1
ATOM 703 O O . GLU A 1 87 ? -13.598 2.493 7.541 1.00 98.44 87 GLU A O 1
ATOM 708 N N . PHE A 1 88 ? -11.427 3.070 7.476 1.00 98.56 88 PHE A N 1
ATOM 709 C CA . PHE A 1 88 ? -11.048 2.298 8.672 1.00 98.56 88 PHE A CA 1
ATOM 710 C C . PHE A 1 88 ? -10.426 3.130 9.803 1.00 98.56 88 PHE A C 1
ATOM 712 O O . PHE A 1 88 ? -10.299 2.639 10.929 1.00 98.56 88 PHE A O 1
ATOM 719 N N . GLY A 1 89 ? -10.014 4.375 9.542 1.00 97.12 89 GLY A N 1
ATOM 720 C CA . GLY A 1 89 ? -9.277 5.212 10.501 1.00 97.12 89 GLY A CA 1
ATOM 721 C C . GLY A 1 89 ? -10.082 5.644 11.729 1.00 97.12 89 GLY A C 1
ATOM 722 O O . GLY A 1 89 ? -9.510 6.086 12.730 1.00 97.12 89 GLY A O 1
ATOM 723 N N . ASP A 1 90 ? -11.405 5.475 11.715 1.00 96.62 90 ASP A N 1
ATOM 724 C CA . ASP A 1 90 ? -12.250 5.682 12.889 1.00 96.62 90 ASP A CA 1
ATOM 725 C C . ASP A 1 90 ? -11.937 4.657 14.000 1.00 96.62 90 ASP A C 1
ATOM 727 O O . ASP A 1 90 ? -11.894 5.034 15.175 1.00 96.62 90 ASP A O 1
ATOM 731 N N . ARG A 1 91 ? -11.586 3.414 13.631 1.00 98.00 91 ARG A N 1
ATOM 732 C CA . ARG A 1 91 ? -11.267 2.302 14.551 1.00 98.00 91 ARG A CA 1
ATOM 733 C C . ARG A 1 91 ? -9.792 1.896 14.572 1.00 98.00 91 ARG A C 1
ATOM 735 O O . ARG A 1 91 ? -9.335 1.409 15.603 1.00 98.00 91 ARG A O 1
ATOM 742 N N . VAL A 1 92 ? -9.053 2.102 13.482 1.00 97.75 92 VAL A N 1
ATOM 743 C CA . VAL A 1 92 ? -7.622 1.772 13.371 1.00 97.75 92 VAL A CA 1
ATOM 744 C C . VAL A 1 92 ? -6.769 2.996 13.689 1.00 97.75 92 VAL A C 1
ATOM 746 O O . VAL A 1 92 ? -6.846 4.012 12.995 1.00 97.75 92 VAL A O 1
ATOM 749 N N . LYS A 1 93 ? -5.935 2.897 14.731 1.00 95.38 93 LYS A N 1
ATOM 750 C CA . LYS A 1 93 ? -5.056 3.994 15.182 1.00 95.38 93 LYS A CA 1
ATOM 751 C C . LYS A 1 93 ? -3.573 3.760 14.897 1.00 95.38 93 LYS A C 1
ATOM 753 O O . LYS A 1 93 ? -2.816 4.728 14.851 1.00 95.38 93 LYS A O 1
ATOM 758 N N . TYR A 1 94 ? -3.179 2.513 14.644 1.00 97.38 94 TYR A N 1
ATOM 759 C CA . TYR A 1 94 ? -1.796 2.118 14.389 1.00 97.38 94 TYR A CA 1
ATOM 760 C C . TYR A 1 94 ? -1.632 1.665 12.941 1.00 97.38 94 TYR A C 1
ATOM 762 O O . TYR A 1 94 ? -2.185 0.644 12.527 1.00 97.38 94 TYR A O 1
ATOM 770 N N . TRP A 1 95 ? -0.860 2.440 12.181 1.00 98.38 95 TRP A N 1
ATOM 771 C CA . TRP A 1 95 ? -0.644 2.237 10.753 1.00 98.38 95 TRP A CA 1
ATOM 772 C C . TRP A 1 95 ? 0.834 2.003 10.454 1.00 98.38 95 TRP A C 1
ATOM 774 O O . TRP A 1 95 ? 1.690 2.798 10.837 1.00 98.38 95 TRP A O 1
ATOM 784 N N . ILE A 1 96 ? 1.111 0.946 9.700 1.00 98.50 96 ILE A N 1
ATOM 785 C CA . ILE A 1 96 ? 2.385 0.678 9.044 1.00 98.50 96 ILE A CA 1
ATOM 786 C C . ILE A 1 96 ? 2.168 0.937 7.552 1.00 98.50 96 ILE A C 1
ATOM 788 O O . ILE A 1 96 ? 1.266 0.378 6.938 1.00 98.50 96 ILE A O 1
ATOM 792 N N . THR A 1 97 ? 2.963 1.809 6.945 1.00 98.06 97 THR A N 1
ATOM 793 C CA . THR A 1 97 ? 2.795 2.155 5.521 1.00 98.06 97 THR A CA 1
ATOM 794 C C . THR A 1 97 ? 3.356 1.068 4.609 1.00 98.06 97 THR A C 1
ATOM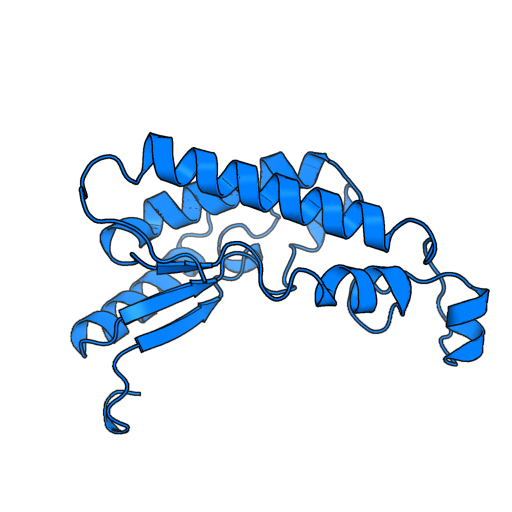 796 O O . THR A 1 97 ? 2.628 0.540 3.776 1.00 98.06 97 THR A O 1
ATOM 799 N N . VAL A 1 98 ? 4.623 0.701 4.793 1.00 97.69 98 VAL A N 1
ATOM 800 C CA . VAL A 1 98 ? 5.336 -0.282 3.967 1.00 97.69 98 VAL A CA 1
ATOM 801 C C . VAL A 1 98 ? 5.961 -1.334 4.877 1.00 97.69 98 VAL A C 1
ATOM 803 O O . VAL A 1 98 ? 6.668 -0.984 5.823 1.00 97.69 98 VAL A O 1
ATOM 806 N N . ASN A 1 99 ? 5.698 -2.615 4.610 1.00 97.06 99 ASN A N 1
ATOM 807 C CA . ASN A 1 99 ? 6.410 -3.720 5.250 1.00 97.06 99 ASN A CA 1
ATOM 808 C C . ASN A 1 99 ? 7.833 -3.842 4.696 1.00 97.06 99 ASN A C 1
ATOM 810 O O . ASN A 1 99 ? 7.994 -3.836 3.481 1.00 97.06 99 ASN A O 1
ATOM 814 N N . GLU A 1 100 ? 8.824 -4.006 5.582 1.00 95.44 100 GLU A N 1
ATOM 815 C CA . GLU A 1 100 ? 10.207 -4.386 5.240 1.00 95.44 100 GLU A CA 1
ATOM 816 C C . GLU A 1 100 ? 10.733 -3.712 3.952 1.00 95.44 100 GLU A C 1
ATOM 818 O O . GLU A 1 100 ? 11.016 -4.383 2.955 1.00 95.44 100 GLU A O 1
ATOM 823 N N . PRO A 1 101 ? 10.876 -2.372 3.940 1.00 94.31 101 PRO A N 1
ATOM 824 C CA . PRO A 1 101 ? 11.232 -1.617 2.734 1.00 94.31 101 PRO A CA 1
ATOM 825 C C . PRO A 1 101 ? 12.627 -1.950 2.180 1.00 94.31 101 PRO A C 1
ATOM 827 O O . PRO A 1 101 ? 12.973 -1.512 1.088 1.00 94.31 101 PRO A O 1
ATOM 830 N N . ASN A 1 102 ? 13.438 -2.707 2.922 1.00 92.75 102 ASN A N 1
ATOM 831 C CA . ASN A 1 102 ? 14.707 -3.269 2.474 1.00 92.75 102 ASN A CA 1
ATOM 832 C C . ASN A 1 102 ? 14.548 -4.611 1.738 1.00 92.75 102 ASN A C 1
ATOM 834 O O . ASN A 1 102 ? 15.379 -4.925 0.894 1.00 92.75 102 ASN A O 1
ATOM 838 N N . ILE A 1 103 ? 13.520 -5.404 2.052 1.00 95.94 103 ILE A N 1
ATOM 839 C CA . ILE A 1 103 ? 13.328 -6.748 1.494 1.00 95.94 103 ILE A CA 1
ATOM 840 C C . ILE A 1 103 ? 12.744 -6.673 0.085 1.00 95.94 103 ILE A C 1
ATOM 842 O O . ILE A 1 103 ? 13.274 -7.325 -0.811 1.00 95.94 103 ILE A O 1
ATOM 846 N N . GLU A 1 104 ? 11.730 -5.835 -0.141 1.00 93.44 104 GLU A N 1
ATOM 847 C CA . GLU A 1 104 ? 11.079 -5.702 -1.456 1.00 93.44 104 GLU A CA 1
ATOM 848 C C . GLU A 1 104 ? 12.065 -5.332 -2.588 1.00 93.44 104 GLU A C 1
ATOM 850 O O . GLU A 1 104 ? 12.060 -5.990 -3.634 1.00 93.44 104 GLU A O 1
ATOM 855 N N . PRO A 1 105 ? 12.979 -4.350 -2.421 1.00 97.00 105 PRO A N 1
ATOM 856 C CA . PRO A 1 105 ? 13.956 -4.041 -3.461 1.00 97.00 105 PRO A CA 1
ATOM 857 C C . PRO A 1 105 ? 14.967 -5.166 -3.698 1.00 97.00 105 PRO A C 1
ATOM 859 O O . PRO A 1 105 ? 15.330 -5.419 -4.842 1.00 97.00 105 PRO A O 1
ATOM 862 N N . ILE A 1 106 ? 15.413 -5.857 -2.645 1.00 96.38 106 ILE A N 1
ATOM 863 C CA . ILE A 1 106 ? 16.423 -6.918 -2.768 1.00 96.38 106 ILE A CA 1
ATOM 864 C C . ILE A 1 106 ? 15.807 -8.167 -3.407 1.00 96.38 106 ILE A C 1
ATOM 866 O O . ILE A 1 106 ? 16.346 -8.722 -4.361 1.00 96.38 106 ILE A O 1
ATOM 870 N N . LEU A 1 107 ? 14.668 -8.639 -2.905 1.00 95.25 107 LEU A N 1
ATOM 871 C CA . LEU A 1 107 ? 14.095 -9.896 -3.383 1.00 95.25 107 LEU A CA 1
ATOM 872 C C . LEU A 1 107 ? 13.360 -9.732 -4.717 1.00 95.25 107 LEU A C 1
ATOM 874 O O . LEU A 1 107 ? 13.401 -10.654 -5.532 1.00 95.25 107 LEU A O 1
ATOM 878 N N . GLY A 1 108 ? 12.723 -8.579 -4.947 1.00 95.00 108 GLY A N 1
ATOM 879 C CA . GLY A 1 108 ? 11.930 -8.313 -6.148 1.00 95.00 108 GLY A CA 1
ATOM 880 C C . GLY A 1 108 ? 12.704 -7.688 -7.310 1.00 95.00 108 GLY A C 1
ATOM 881 O O . GLY A 1 108 ? 12.346 -7.948 -8.455 1.00 95.00 108 GLY A O 1
ATOM 882 N N . HIS A 1 109 ? 13.749 -6.892 -7.032 1.00 96.25 109 HIS A N 1
ATOM 883 C CA . HIS A 1 109 ? 14.457 -6.073 -8.036 1.00 96.25 109 HIS A CA 1
ATOM 884 C C . HIS A 1 109 ? 15.986 -6.256 -8.076 1.00 96.25 109 HIS A C 1
ATOM 886 O O . HIS A 1 109 ? 16.655 -5.627 -8.897 1.00 96.25 109 HIS A O 1
ATOM 892 N N . ASP A 1 110 ? 16.556 -7.096 -7.205 1.00 95.12 110 ASP A N 1
ATOM 893 C CA . ASP A 1 110 ? 17.961 -7.517 -7.277 1.00 95.12 110 ASP A CA 1
ATOM 894 C C . ASP A 1 110 ? 18.060 -9.011 -7.594 1.00 95.12 110 ASP A C 1
ATOM 896 O O . ASP A 1 110 ? 18.413 -9.388 -8.711 1.00 95.12 110 ASP A O 1
ATOM 900 N N . LEU A 1 111 ? 17.699 -9.863 -6.629 1.00 93.88 111 LEU A N 1
ATOM 901 C CA . LEU A 1 111 ? 17.778 -11.321 -6.751 1.00 93.88 111 LEU A CA 1
ATOM 902 C C . LEU A 1 111 ? 16.702 -11.891 -7.684 1.00 93.88 111 LEU A C 1
ATOM 904 O O . LEU A 1 111 ? 16.851 -13.003 -8.188 1.00 93.88 111 LEU A O 1
ATOM 908 N N . GLY A 1 112 ? 15.606 -11.153 -7.876 1.00 92.56 112 GLY A N 1
ATOM 909 C CA . GLY A 1 112 ? 14.462 -11.550 -8.692 1.00 92.56 112 GLY A CA 1
ATOM 910 C C . GLY A 1 112 ? 13.698 -12.764 -8.165 1.00 92.56 112 GLY A C 1
ATOM 911 O O . GLY A 1 112 ? 12.860 -13.292 -8.877 1.00 92.56 112 GLY A O 1
ATOM 912 N N . ILE A 1 113 ? 13.945 -13.235 -6.943 1.00 91.94 113 ILE A N 1
ATOM 913 C CA . ILE A 1 113 ? 13.309 -14.451 -6.413 1.00 91.94 113 ILE A CA 1
ATOM 914 C C . ILE A 1 113 ? 11.882 -14.220 -5.894 1.00 91.94 113 ILE A C 1
ATOM 916 O O . ILE A 1 113 ? 11.157 -15.190 -5.676 1.00 91.94 113 ILE A O 1
ATOM 920 N N . PHE A 1 114 ? 11.472 -12.961 -5.711 1.00 92.12 114 PHE A N 1
ATOM 921 C CA . PHE A 1 114 ? 10.096 -12.543 -5.416 1.00 92.12 114 PHE A CA 1
ATOM 922 C C . PHE A 1 114 ? 9.524 -11.763 -6.611 1.00 92.12 114 PHE A C 1
ATOM 924 O O . PHE A 1 114 ? 10.305 -11.215 -7.392 1.00 92.12 114 PHE A O 1
ATOM 931 N N . PRO A 1 115 ? 8.188 -11.680 -6.774 1.00 93.25 115 PRO A N 1
ATOM 932 C CA . PRO A 1 115 ? 7.579 -10.752 -7.726 1.00 93.25 115 PRO A CA 1
ATOM 933 C C . PRO A 1 115 ? 8.131 -9.319 -7.552 1.00 93.25 115 PRO A C 1
ATOM 935 O O . PRO A 1 115 ? 8.420 -8.931 -6.421 1.00 93.25 115 PRO A O 1
ATOM 938 N N . PRO A 1 116 ? 8.313 -8.535 -8.633 1.00 94.44 116 PRO A N 1
ATOM 939 C CA . PRO A 1 116 ? 8.005 -8.835 -10.038 1.00 94.44 116 PRO A CA 1
ATOM 940 C C . PRO A 1 116 ? 9.092 -9.652 -10.766 1.00 94.44 116 PRO A C 1
ATOM 942 O O . PRO A 1 116 ? 9.096 -9.728 -11.994 1.00 94.44 116 PRO A O 1
ATOM 945 N N . ASN A 1 117 ? 10.005 -10.280 -10.023 1.00 93.75 117 ASN A N 1
ATOM 946 C CA . ASN A 1 117 ? 11.062 -11.147 -10.533 1.00 93.75 117 ASN A CA 1
ATOM 947 C C . ASN A 1 117 ? 12.084 -10.420 -11.420 1.00 93.75 117 ASN A C 1
ATOM 949 O O . ASN A 1 117 ? 12.544 -10.949 -12.436 1.00 93.75 117 ASN A O 1
ATOM 953 N N . HIS A 1 118 ? 12.440 -9.193 -11.036 1.00 94.50 118 HIS A N 1
ATOM 954 C CA . HIS A 1 118 ? 13.447 -8.410 -11.730 1.00 94.50 118 HIS A CA 1
ATOM 955 C C . HIS A 1 118 ? 14.865 -8.735 -11.228 1.00 94.50 118 HIS A C 1
ATOM 957 O O . HIS A 1 118 ? 15.145 -8.690 -10.030 1.00 94.50 118 HIS A O 1
ATOM 963 N N . CYS A 1 119 ? 15.761 -9.071 -12.156 1.00 94.62 119 CYS A N 1
ATOM 964 C CA . CYS A 1 119 ? 17.179 -9.323 -11.919 1.00 94.62 119 CYS A CA 1
ATOM 965 C C . CYS A 1 119 ? 18.008 -9.202 -13.212 1.00 94.62 119 CYS A C 1
ATOM 967 O O . CYS A 1 119 ? 17.540 -9.485 -14.323 1.00 94.62 119 CYS A O 1
ATOM 969 N N . SER A 1 120 ? 19.278 -8.815 -13.064 1.00 95.00 120 SER A N 1
ATOM 970 C CA . SER A 1 120 ? 20.258 -8.812 -14.157 1.00 95.00 120 SER A CA 1
ATOM 971 C C . SER A 1 120 ? 20.538 -10.233 -14.662 1.00 95.00 120 SER A C 1
ATOM 973 O O . SER A 1 120 ? 20.644 -11.175 -13.878 1.00 95.00 120 SER A O 1
ATOM 975 N N . SER A 1 121 ? 20.762 -10.395 -15.969 1.00 90.38 121 SER A N 1
ATOM 976 C CA . SER A 1 121 ? 20.972 -11.710 -16.604 1.00 90.38 121 SER A CA 1
ATOM 977 C C . SER A 1 121 ? 22.152 -12.514 -16.043 1.00 90.38 121 SER A C 1
ATOM 979 O O . SER A 1 121 ? 22.062 -13.735 -15.918 1.00 90.38 121 SER A O 1
ATOM 981 N N . SER A 1 122 ? 23.246 -11.849 -15.664 1.00 87.44 122 SER A N 1
ATOM 982 C CA . SER A 1 122 ? 24.404 -12.492 -15.029 1.00 87.44 122 SER A CA 1
ATOM 983 C C . SER A 1 122 ? 24.047 -13.117 -13.680 1.00 87.44 122 SER A C 1
ATOM 985 O O . SER A 1 122 ? 24.440 -14.249 -13.394 1.00 87.44 122 SER A O 1
ATOM 987 N N . LEU A 1 123 ? 23.267 -12.397 -12.874 1.00 88.00 123 LEU A N 1
ATOM 988 C CA . LEU A 1 123 ? 22.817 -12.859 -11.571 1.00 88.00 123 LEU A CA 1
ATOM 989 C C . LEU A 1 123 ? 21.773 -13.967 -11.725 1.00 88.00 123 LEU A C 1
ATOM 991 O O . LEU A 1 123 ? 21.924 -15.019 -11.107 1.00 88.00 123 LEU A O 1
ATOM 995 N N . ALA A 1 124 ? 20.806 -13.793 -12.631 1.00 87.81 124 ALA A N 1
ATOM 996 C CA . ALA A 1 124 ? 19.825 -14.817 -12.984 1.00 87.81 124 ALA A CA 1
ATOM 997 C C . ALA A 1 124 ? 20.498 -16.153 -13.338 1.00 87.81 124 ALA A C 1
ATOM 999 O O . ALA A 1 124 ? 20.176 -17.189 -12.756 1.00 87.81 124 ALA A O 1
ATOM 1000 N N . SER A 1 125 ? 21.508 -16.118 -14.218 1.00 87.00 125 SER A N 1
ATOM 1001 C CA . SER A 1 125 ? 22.273 -17.308 -14.601 1.00 87.00 125 SER A CA 1
ATOM 1002 C C . SER A 1 125 ? 23.006 -17.943 -13.418 1.00 87.00 125 SER A C 1
ATOM 1004 O O . SER A 1 125 ? 23.064 -19.168 -13.341 1.00 87.00 125 SER A O 1
ATOM 1006 N N . SER A 1 126 ? 23.572 -17.143 -12.508 1.00 88.00 126 SER A N 1
ATOM 1007 C CA . SER A 1 126 ? 24.276 -17.663 -11.326 1.00 88.00 126 SER A CA 1
ATOM 1008 C C . SER A 1 126 ? 23.338 -18.322 -10.308 1.00 88.00 126 SER A C 1
ATOM 1010 O O . SER A 1 126 ? 23.750 -19.231 -9.591 1.00 88.00 126 SER A O 1
ATOM 1012 N N . LEU A 1 127 ? 22.071 -17.899 -10.285 1.00 87.50 127 LEU A N 1
ATOM 1013 C CA . LEU A 1 127 ? 21.023 -18.421 -9.409 1.00 87.50 127 LEU A CA 1
ATOM 1014 C C . LEU A 1 127 ? 20.210 -19.557 -10.056 1.00 87.50 127 LEU 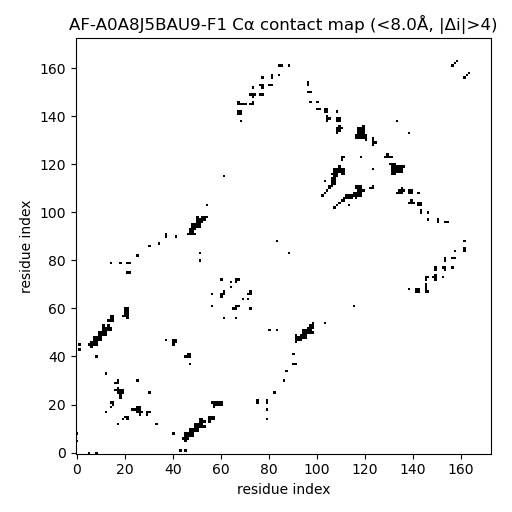A C 1
ATOM 1016 O O . LEU A 1 127 ? 19.293 -20.084 -9.433 1.00 87.50 127 LEU A O 1
ATOM 1020 N N . GLY A 1 128 ? 20.530 -19.948 -11.295 1.00 86.56 128 GLY A N 1
ATOM 1021 C CA . GLY A 1 128 ? 19.796 -20.985 -12.026 1.00 86.56 128 GLY A CA 1
ATOM 1022 C C . GLY A 1 128 ? 18.394 -20.558 -12.475 1.00 86.56 128 GLY A C 1
ATOM 1023 O O . GLY A 1 128 ? 17.540 -21.412 -12.707 1.00 86.56 128 GLY A O 1
ATOM 1024 N N . LEU A 1 129 ? 18.146 -19.251 -12.595 1.00 85.38 129 LEU A N 1
ATOM 1025 C CA . LEU A 1 129 ? 16.885 -18.691 -13.076 1.00 85.38 129 LEU A CA 1
ATOM 1026 C C . LEU A 1 129 ? 16.875 -18.658 -14.611 1.00 85.38 129 LEU A C 1
ATOM 1028 O O . LEU A 1 129 ? 17.867 -18.312 -15.251 1.00 85.38 129 LEU A O 1
ATOM 1032 N N . ASN A 1 130 ? 15.740 -19.019 -15.212 1.00 80.75 130 ASN A N 1
ATOM 1033 C CA . ASN A 1 130 ? 15.542 -19.051 -16.668 1.00 80.75 130 ASN A CA 1
ATOM 1034 C C . ASN A 1 130 ? 14.857 -17.788 -17.224 1.00 80.75 130 ASN A C 1
ATOM 1036 O O . ASN A 1 130 ? 14.524 -17.737 -18.408 1.00 80.75 130 ASN A O 1
ATOM 1040 N N . TYR A 1 131 ? 14.649 -16.783 -16.377 1.00 74.50 131 TYR A N 1
ATOM 1041 C CA . TYR A 1 131 ? 14.147 -15.462 -16.730 1.00 74.50 131 TYR A CA 1
ATOM 1042 C C . TYR A 1 131 ? 15.171 -14.412 -16.300 1.00 74.50 131 TYR A C 1
ATOM 1044 O O . TYR A 1 131 ? 15.867 -14.578 -15.302 1.00 74.50 131 TYR A O 1
ATOM 1052 N N . SER A 1 132 ? 15.256 -13.317 -17.049 1.00 80.50 132 SER A N 1
ATOM 1053 C CA . SER A 1 132 ? 16.009 -12.134 -16.639 1.00 80.50 132 SER A CA 1
ATOM 1054 C C . SER A 1 132 ? 15.326 -10.900 -17.199 1.00 80.50 132 SER A C 1
ATOM 1056 O O . SER A 1 132 ? 15.230 -10.741 -18.421 1.00 80.50 132 SER A O 1
ATOM 1058 N N . LYS A 1 133 ? 14.851 -10.035 -16.312 1.00 86.81 133 LYS A N 1
ATOM 1059 C CA . LYS A 1 133 ? 14.246 -8.751 -16.655 1.00 86.81 133 LYS A CA 1
ATOM 1060 C C . LYS A 1 133 ? 14.771 -7.732 -15.655 1.00 86.81 133 LYS A C 1
ATOM 1062 O O . LYS A 1 133 ? 14.702 -7.982 -14.467 1.00 86.81 133 LYS A O 1
ATOM 1067 N N . GLY A 1 134 ? 15.294 -6.609 -16.127 1.00 93.31 134 GLY A N 1
ATOM 1068 C CA . GLY A 1 134 ? 15.716 -5.510 -15.260 1.00 93.31 134 GLY A CA 1
ATOM 1069 C C . GLY A 1 134 ? 17.218 -5.425 -14.981 1.00 93.31 134 GLY A C 1
ATOM 1070 O O . GLY A 1 134 ?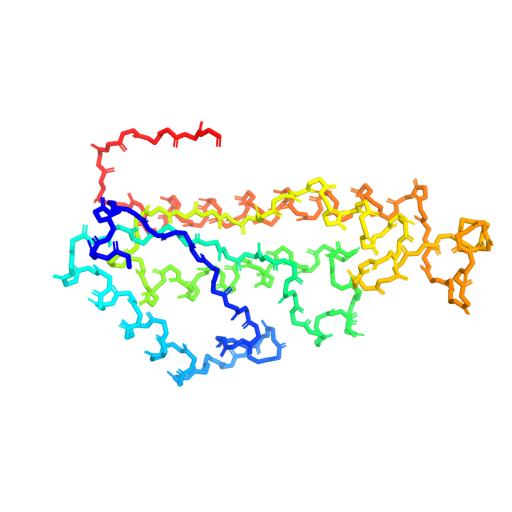 18.038 -6.021 -15.684 1.00 93.31 134 GLY A O 1
ATOM 1071 N N . ASN A 1 135 ? 17.574 -4.599 -13.997 1.00 96.00 135 ASN A N 1
ATOM 1072 C CA . ASN A 1 135 ? 18.950 -4.214 -13.683 1.00 96.00 135 ASN A CA 1
ATOM 1073 C C . ASN A 1 135 ? 19.204 -4.142 -12.167 1.00 96.00 135 ASN A C 1
ATOM 1075 O O . ASN A 1 135 ? 18.966 -3.114 -11.529 1.00 96.00 135 ASN A O 1
ATOM 1079 N N . SER A 1 136 ? 19.806 -5.205 -11.631 1.00 95.88 136 SER A N 1
ATOM 1080 C CA . SER A 1 136 ? 20.182 -5.375 -10.220 1.00 95.88 136 SER A CA 1
ATOM 1081 C C . SER A 1 136 ? 21.082 -4.264 -9.657 1.00 95.88 136 SER A C 1
ATOM 1083 O O . SER A 1 136 ? 21.119 -4.043 -8.453 1.00 95.88 136 SER A O 1
ATOM 1085 N N . SER A 1 137 ? 21.819 -3.531 -10.501 1.00 96.12 137 SER A N 1
ATOM 1086 C CA . SER A 1 137 ? 22.694 -2.442 -10.041 1.00 96.12 137 SER A CA 1
ATOM 1087 C C . SER A 1 137 ? 21.972 -1.104 -9.860 1.00 96.12 137 SER A C 1
ATOM 1089 O O . SER A 1 137 ? 22.576 -0.161 -9.354 1.00 96.12 137 SER A O 1
ATOM 1091 N N . VAL A 1 138 ? 20.713 -0.988 -10.299 1.00 97.44 138 VAL A N 1
ATOM 1092 C CA . VAL A 1 138 ? 19.982 0.291 -10.328 1.00 97.44 138 VAL A CA 1
ATOM 1093 C C . VAL A 1 138 ? 18.579 0.162 -9.746 1.00 97.44 138 VAL A C 1
ATOM 1095 O O . VAL A 1 138 ? 18.181 0.979 -8.916 1.00 97.44 138 VAL A O 1
ATOM 1098 N N . GLU A 1 139 ? 17.830 -0.858 -10.153 1.00 98.00 139 GLU A N 1
ATOM 1099 C CA . GLU A 1 139 ? 16.419 -1.020 -9.800 1.00 98.00 139 GLU A CA 1
ATOM 1100 C C . GLU A 1 139 ? 16.149 -1.121 -8.294 1.00 98.00 139 GLU A C 1
ATOM 1102 O O . GLU A 1 139 ? 15.224 -0.446 -7.843 1.00 98.00 139 GLU A O 1
ATOM 1107 N N . PRO A 1 140 ? 16.971 -1.804 -7.469 1.00 98.06 140 PRO A N 1
ATOM 1108 C CA . PRO A 1 140 ? 16.757 -1.821 -6.021 1.00 98.06 140 PRO A CA 1
ATOM 1109 C C . PRO A 1 140 ? 16.781 -0.420 -5.395 1.00 98.06 140 PRO A C 1
ATOM 1111 O O . PRO A 1 140 ? 16.020 -0.120 -4.473 1.00 98.06 140 PRO A O 1
ATOM 1114 N N . TYR A 1 141 ? 17.621 0.479 -5.916 1.00 98.31 141 TYR A N 1
ATOM 1115 C CA . TYR A 1 141 ? 17.691 1.856 -5.431 1.00 98.31 141 TYR A CA 1
ATOM 1116 C C . TYR A 1 141 ? 16.479 2.679 -5.868 1.00 98.31 141 TYR A C 1
ATOM 1118 O O . TYR A 1 141 ? 15.979 3.480 -5.078 1.00 98.31 141 TYR A O 1
ATOM 1126 N N . ILE A 1 142 ? 15.982 2.464 -7.090 1.00 98.50 142 ILE A N 1
ATOM 1127 C CA . ILE A 1 142 ? 14.755 3.110 -7.576 1.00 98.50 142 ILE A CA 1
ATOM 1128 C C . ILE A 1 142 ? 13.563 2.645 -6.736 1.00 98.50 142 ILE A C 1
ATOM 1130 O O . ILE A 1 142 ? 12.853 3.482 -6.182 1.00 98.50 142 ILE A O 1
ATOM 1134 N N . THR A 1 143 ? 13.390 1.332 -6.567 1.00 98.19 143 THR A N 1
ATOM 1135 C CA . THR A 1 143 ? 12.315 0.737 -5.763 1.00 98.19 143 THR A CA 1
ATOM 1136 C C . THR A 1 143 ? 12.358 1.255 -4.327 1.00 98.19 143 THR A C 1
ATOM 1138 O O . THR A 1 143 ? 11.353 1.752 -3.820 1.00 98.19 143 THR A O 1
ATOM 1141 N N . GLY A 1 144 ? 13.529 1.229 -3.680 1.00 98.00 144 GLY A N 1
ATOM 1142 C CA . GLY A 1 144 ? 13.693 1.768 -2.329 1.00 98.00 144 GLY A CA 1
ATOM 1143 C C . GLY A 1 144 ? 13.348 3.260 -2.237 1.00 98.00 144 GLY A C 1
ATOM 1144 O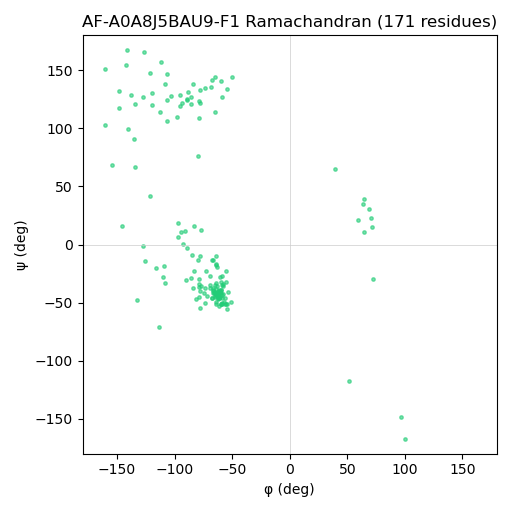 O . GLY A 1 144 ? 12.659 3.683 -1.308 1.00 98.00 144 GLY A O 1
ATOM 1145 N N . HIS A 1 145 ? 13.759 4.064 -3.222 1.00 98.56 145 HIS A N 1
ATOM 1146 C CA . HIS A 1 145 ? 13.431 5.488 -3.271 1.00 98.56 145 HIS A CA 1
ATOM 1147 C C . HIS A 1 145 ? 11.922 5.732 -3.433 1.00 98.56 145 HIS A C 1
ATOM 1149 O O . HIS A 1 145 ? 11.344 6.529 -2.691 1.00 98.56 145 HIS A O 1
ATOM 1155 N N . SER A 1 146 ? 11.262 5.008 -4.339 1.00 98.50 146 SER A N 1
ATOM 1156 C CA . SER A 1 146 ? 9.811 5.073 -4.541 1.00 98.50 146 SER A CA 1
ATOM 1157 C C . SER A 1 146 ? 9.031 4.686 -3.284 1.00 98.50 146 SER A C 1
ATOM 1159 O O . SER A 1 146 ? 8.050 5.353 -2.946 1.00 98.50 146 SER A O 1
ATOM 1161 N N . LEU A 1 147 ? 9.477 3.659 -2.551 1.00 98.44 147 LEU A N 1
ATOM 1162 C CA . LEU A 1 147 ? 8.874 3.261 -1.274 1.00 98.44 147 LEU A CA 1
ATOM 1163 C C . LEU A 1 147 ? 8.996 4.367 -0.216 1.00 98.44 147 LEU A C 1
ATOM 1165 O O . LEU A 1 147 ? 8.013 4.669 0.461 1.00 98.44 147 LEU A O 1
ATOM 1169 N N . LEU A 1 148 ? 10.158 5.021 -0.108 1.00 98.56 148 LEU A N 1
ATOM 1170 C CA . LEU A 1 148 ? 10.363 6.145 0.816 1.00 98.56 148 LEU A CA 1
ATOM 1171 C C . LEU A 1 148 ? 9.473 7.349 0.479 1.00 98.56 148 LEU A C 1
ATOM 1173 O O . LEU A 1 148 ? 8.875 7.946 1.377 1.00 98.56 148 LEU A O 1
ATOM 1177 N N . LEU A 1 149 ? 9.345 7.696 -0.805 1.00 98.75 149 LEU A N 1
ATOM 1178 C CA . LEU A 1 149 ? 8.463 8.782 -1.242 1.00 98.75 149 LEU A CA 1
ATOM 1179 C C . LEU A 1 149 ? 6.983 8.447 -1.006 1.00 98.75 149 LEU A C 1
ATOM 1181 O O . LEU A 1 149 ? 6.232 9.289 -0.512 1.00 98.75 149 LEU A O 1
ATOM 1185 N N . SER A 1 150 ? 6.579 7.208 -1.294 1.00 98.62 150 SER A N 1
ATOM 1186 C CA . SER A 1 150 ? 5.218 6.705 -1.060 1.00 98.62 150 SER A CA 1
ATOM 1187 C C . SER A 1 150 ? 4.862 6.738 0.429 1.00 98.62 150 SER A C 1
ATOM 1189 O O . SER A 1 150 ? 3.814 7.263 0.809 1.00 98.62 150 SER A O 1
ATOM 1191 N N . HIS A 1 151 ? 5.779 6.275 1.285 1.00 98.50 151 HIS A N 1
ATOM 1192 C CA . HIS A 1 151 ? 5.687 6.401 2.739 1.00 98.50 151 HIS A CA 1
ATOM 1193 C C . HIS A 1 151 ? 5.487 7.861 3.164 1.00 98.50 151 HIS A C 1
ATOM 1195 O O . HIS A 1 151 ? 4.517 8.182 3.854 1.00 98.50 151 HIS A O 1
ATOM 1201 N N . ALA A 1 152 ? 6.385 8.757 2.741 1.00 98.62 152 ALA A N 1
ATOM 1202 C CA . ALA A 1 152 ? 6.362 10.156 3.155 1.00 98.62 152 ALA A CA 1
ATOM 1203 C C . ALA A 1 152 ? 5.066 10.862 2.726 1.00 98.62 152 ALA A C 1
ATOM 1205 O O . ALA A 1 152 ? 4.488 11.627 3.505 1.00 98.62 152 ALA A O 1
ATOM 1206 N N . SER A 1 153 ? 4.582 10.577 1.514 1.00 98.69 153 SER A N 1
ATOM 1207 C CA . SER A 1 153 ? 3.334 11.130 0.989 1.00 98.69 153 SER A CA 1
ATOM 1208 C C . SER A 1 153 ? 2.116 10.665 1.797 1.00 98.69 153 SER A C 1
ATOM 1210 O O . SER A 1 153 ? 1.349 11.501 2.288 1.00 98.69 153 SER A O 1
ATOM 1212 N N . ALA A 1 154 ? 1.984 9.357 2.051 1.00 98.56 154 ALA A N 1
ATOM 1213 C CA . ALA A 1 154 ? 0.891 8.805 2.855 1.00 98.56 154 ALA A CA 1
ATOM 1214 C C . ALA A 1 154 ? 0.902 9.328 4.305 1.00 98.56 154 ALA A C 1
ATOM 1216 O O . ALA A 1 154 ? -0.145 9.697 4.840 1.00 98.56 154 ALA A O 1
ATOM 1217 N N . VAL A 1 155 ? 2.079 9.439 4.934 1.00 98.06 155 VAL A N 1
ATOM 1218 C CA . VAL A 1 155 ? 2.222 10.017 6.285 1.00 98.06 155 VAL A CA 1
ATOM 1219 C C . VAL A 1 155 ? 1.842 11.500 6.303 1.00 98.06 155 VAL A C 1
ATOM 1221 O O . VAL A 1 155 ? 1.165 11.955 7.228 1.00 98.06 155 VAL A O 1
ATOM 1224 N N . SER A 1 156 ? 2.246 12.267 5.285 1.00 97.94 156 SER A N 1
ATOM 1225 C CA . SER A 1 156 ? 1.879 13.683 5.143 1.00 97.94 156 SER A CA 1
ATOM 1226 C C . SER A 1 156 ? 0.364 13.854 5.029 1.00 97.94 156 SER A C 1
ATOM 1228 O O . SER A 1 156 ? -0.212 14.696 5.723 1.00 97.94 156 SER A O 1
ATOM 1230 N N . LEU A 1 157 ? -0.289 13.019 4.214 1.00 97.62 157 LEU A N 1
ATOM 1231 C CA . LEU A 1 157 ? -1.744 12.973 4.085 1.00 97.62 157 LEU A CA 1
ATOM 1232 C C . LEU A 1 157 ? -2.417 12.642 5.425 1.00 97.62 157 LEU A C 1
ATOM 1234 O O . LEU A 1 157 ? -3.300 13.384 5.858 1.00 97.62 157 LEU A O 1
ATOM 1238 N N . TYR A 1 158 ? -1.978 11.575 6.103 1.00 96.88 158 TYR A N 1
ATOM 1239 C CA . TYR A 1 158 ? -2.531 11.155 7.394 1.00 96.88 158 TYR A CA 1
ATOM 1240 C C . TYR A 1 158 ? -2.480 12.284 8.427 1.00 96.88 158 TYR A C 1
ATOM 1242 O O . TYR A 1 158 ? -3.504 12.658 9.000 1.00 96.88 158 TYR A O 1
ATOM 1250 N N . ARG A 1 159 ? -1.305 12.901 8.597 1.00 95.31 159 ARG A N 1
ATOM 1251 C CA . ARG A 1 159 ? -1.090 13.995 9.556 1.00 95.31 159 ARG A CA 1
ATOM 1252 C C . ARG A 1 159 ? -1.967 15.212 9.272 1.00 95.31 159 ARG A C 1
ATOM 1254 O O . ARG A 1 159 ? -2.494 15.814 10.201 1.00 95.31 159 ARG A O 1
ATOM 1261 N N . LYS A 1 160 ? -2.123 15.580 7.998 1.00 95.44 160 LYS A N 1
ATOM 1262 C CA . LYS A 1 160 ? -2.868 16.782 7.593 1.00 95.44 160 LYS A CA 1
ATOM 1263 C C . LYS A 1 160 ? -4.382 16.596 7.615 1.00 95.44 160 LYS A C 1
ATOM 1265 O O . LYS A 1 160 ? -5.088 17.551 7.916 1.00 95.44 160 LYS A O 1
ATO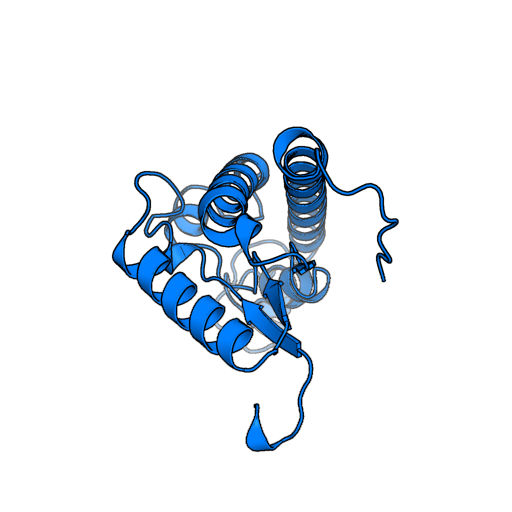M 1270 N N . LYS A 1 161 ? -4.880 15.409 7.254 1.00 95.50 161 LYS A N 1
ATOM 1271 C CA . LYS A 1 161 ? -6.314 15.169 7.020 1.00 95.50 161 LYS A CA 1
ATOM 1272 C C . LYS A 1 161 ? -6.981 14.322 8.103 1.00 95.50 161 LYS A C 1
ATOM 1274 O O . LYS A 1 161 ? -8.146 14.554 8.403 1.00 95.50 161 LYS A O 1
ATOM 1279 N N . TYR A 1 162 ? -6.260 13.376 8.702 1.00 93.19 162 TYR A N 1
ATOM 1280 C CA . TYR A 1 162 ? -6.844 12.344 9.568 1.00 93.19 162 TYR A CA 1
ATOM 1281 C C . TYR A 1 162 ? -6.372 12.414 11.027 1.00 93.19 162 TYR A C 1
ATOM 1283 O O . TYR A 1 162 ? -7.072 11.939 11.916 1.00 93.19 162 TYR A O 1
ATOM 1291 N N . GLN A 1 163 ? -5.240 13.065 11.308 1.00 82.19 163 GLN A N 1
ATOM 1292 C CA . GLN A 1 163 ? -4.702 13.212 12.668 1.00 82.19 163 GLN A CA 1
ATOM 1293 C C . GLN A 1 163 ? -5.176 14.492 13.400 1.00 82.19 163 GLN A C 1
ATOM 1295 O O . GLN A 1 163 ? -4.672 14.823 14.469 1.00 82.19 163 GLN A O 1
ATOM 1300 N N . VAL A 1 164 ? -6.172 15.219 12.877 1.00 58.19 164 VAL A N 1
ATOM 1301 C CA . VAL A 1 164 ? -6.557 16.567 13.365 1.00 58.19 164 VAL A CA 1
ATOM 1302 C C . VAL A 1 164 ? -7.381 16.558 14.679 1.00 58.19 164 VAL A C 1
ATOM 1304 O O . VAL A 1 164 ? -7.887 17.586 15.113 1.00 58.19 164 VAL A O 1
ATOM 1307 N N . SER A 1 165 ? -7.467 15.436 15.404 1.00 43.69 165 SER A N 1
ATOM 1308 C CA . SER A 1 165 ? -7.967 15.432 16.792 1.00 43.69 165 SER A CA 1
ATOM 1309 C C . SER A 1 165 ? -7.426 14.258 17.618 1.00 43.69 165 SER A C 1
ATOM 1311 O O . SER A 1 165 ? -8.151 13.336 17.975 1.00 43.69 165 SER A O 1
ATOM 1313 N N . ALA A 1 166 ? -6.125 14.268 17.909 1.00 35.78 166 ALA A N 1
ATOM 1314 C CA . ALA A 1 166 ? -5.554 13.558 19.056 1.00 35.78 166 ALA A CA 1
ATOM 1315 C C . ALA A 1 166 ? -4.180 14.155 19.386 1.00 35.78 166 ALA A C 1
ATOM 1317 O O . ALA A 1 166 ? -3.185 13.906 18.709 1.00 35.78 166 ALA A O 1
ATOM 1318 N N . LEU A 1 167 ? -4.135 14.976 20.431 1.00 40.16 167 LEU A N 1
ATOM 1319 C CA . LEU A 1 167 ? -2.911 15.524 21.006 1.00 40.16 167 LEU A CA 1
ATOM 1320 C C . LEU A 1 167 ? -2.273 14.440 21.894 1.00 40.16 167 LEU A C 1
ATOM 1322 O O . LEU A 1 167 ? -2.423 14.487 23.105 1.00 40.16 167 LEU A O 1
ATOM 1326 N N . VAL A 1 168 ? -1.618 13.432 21.304 1.00 35.09 168 VAL A N 1
ATOM 1327 C CA . VAL A 1 168 ? -0.724 12.490 22.013 1.00 35.09 168 VAL A CA 1
ATOM 1328 C C . VAL A 1 168 ? 0.396 12.048 21.060 1.00 35.09 168 VAL A C 1
ATOM 1330 O O . VAL A 1 168 ? 0.148 11.720 19.901 1.00 35.09 168 VAL A O 1
ATOM 1333 N N . SER A 1 169 ? 1.639 12.100 21.547 1.00 33.62 169 SER A N 1
ATOM 1334 C CA . SER A 1 169 ? 2.883 11.823 20.819 1.00 33.62 169 SER A CA 1
ATOM 1335 C C . SER A 1 169 ? 2.945 10.400 20.252 1.00 33.62 169 SER A C 1
ATOM 1337 O O . SER A 1 169 ? 2.583 9.450 20.942 1.00 33.62 169 SER A O 1
ATOM 1339 N N . LEU A 1 170 ? 3.481 10.247 19.039 1.00 36.22 170 LEU A N 1
ATOM 1340 C CA . LEU A 1 170 ? 3.701 8.949 18.397 1.00 36.22 170 LEU A CA 1
ATOM 1341 C C . LEU A 1 170 ? 5.127 8.451 18.667 1.00 36.22 170 LEU A C 1
ATOM 1343 O O . LEU A 1 170 ? 6.090 9.111 18.279 1.00 36.22 170 LEU A O 1
ATOM 1347 N N . LEU A 1 171 ? 5.237 7.268 19.277 1.00 37.78 171 LEU A N 1
ATOM 1348 C CA . LEU A 1 171 ? 6.378 6.380 19.071 1.00 37.78 171 LEU A CA 1
ATOM 1349 C C . LEU A 1 171 ? 6.344 5.931 17.608 1.00 37.78 171 LEU A C 1
ATOM 1351 O O . LEU A 1 171 ? 5.403 5.270 17.169 1.00 37.78 171 LEU A O 1
ATOM 1355 N N . ILE A 1 172 ? 7.351 6.367 16.862 1.00 41.56 172 ILE A N 1
ATOM 1356 C CA . ILE A 1 172 ? 7.808 5.708 15.647 1.00 41.56 172 ILE A CA 1
ATOM 1357 C C . ILE A 1 172 ? 9.009 4.890 16.123 1.00 41.56 172 ILE A C 1
ATOM 1359 O O . ILE A 1 172 ? 10.009 5.488 16.521 1.00 41.56 172 ILE A O 1
ATOM 1363 N N . GLU A 1 173 ? 8.872 3.568 16.162 1.00 36.78 173 GLU A N 1
ATOM 1364 C CA . GLU A 1 173 ? 10.030 2.669 16.071 1.00 36.78 173 GLU A CA 1
ATOM 1365 C C . GLU A 1 173 ? 10.283 2.355 14.595 1.00 36.78 173 GLU A C 1
ATOM 1367 O O . GLU A 1 173 ? 9.281 2.162 13.861 1.00 36.78 173 GLU A O 1
#

Mean predicted aligned error: 4.72 Å